Protein AF-A0A8G2M8B7-F1 (afdb_monomer_lite)

Foldseek 3Di:
DDPVVVVVVVVVVVVVVVQVVVVVVVDDDDDQLRVQLVLQCVLPVFPDDDSVVSSVPDDPCSSPQWDWDLPDPQWIWIDHPVDIDTDRDDDPDDDPPDCVPPPPVVVQVPDPHHDDDDDDDDPPVPVVVVVVVVVVVVVVVVVVVVVVVVVCVVVVVVPD

Secondary structure (DSSP, 8-state):
--HHHHHHHHHHHHHHHHHHHHHTTT--PPPHHHHHHHHHGGGTTTS---HHHHHH---HHHHT--EEETTSTTSEEEE-SS-EEEES--------S--TT--HHHHHHTSSS-------------HHHHHHHHHHHHHHHHHHHHHHHHHHHHHTTS--

pLDDT: mean 70.61, std 9.8, range [43.03, 89.44]

Structure (mmCIF, N/CA/C/O backbone):
data_AF-A0A8G2M8B7-F1
#
_entry.id   AF-A0A8G2M8B7-F1
#
loop_
_atom_site.group_PDB
_atom_site.id
_atom_site.type_symbol
_atom_site.label_atom_id
_atom_site.label_alt_id
_atom_site.label_comp_id
_atom_site.label_asym_id
_atom_site.label_entity_id
_atom_site.label_seq_id
_atom_site.pdbx_PDB_ins_code
_atom_site.Cartn_x
_atom_site.Cartn_y
_atom_site.Cartn_z
_atom_site.occupancy
_atom_site.B_iso_or_equiv
_atom_site.auth_seq_id
_atom_site.auth_comp_id
_atom_site.auth_asym_id
_atom_site.auth_atom_id
_atom_site.pdbx_PDB_model_num
ATOM 1 N N . MET A 1 1 ? 21.212 -8.549 23.960 1.00 49.91 1 MET A N 1
ATOM 2 C CA . MET A 1 1 ? 20.420 -7.525 23.246 1.00 49.91 1 MET A CA 1
ATOM 3 C C . MET A 1 1 ? 20.211 -8.024 21.838 1.00 49.91 1 MET A C 1
ATOM 5 O O . MET A 1 1 ? 21.203 -8.334 21.182 1.00 49.91 1 MET A O 1
ATOM 9 N N . ASN A 1 2 ? 18.952 -8.207 21.453 1.00 64.62 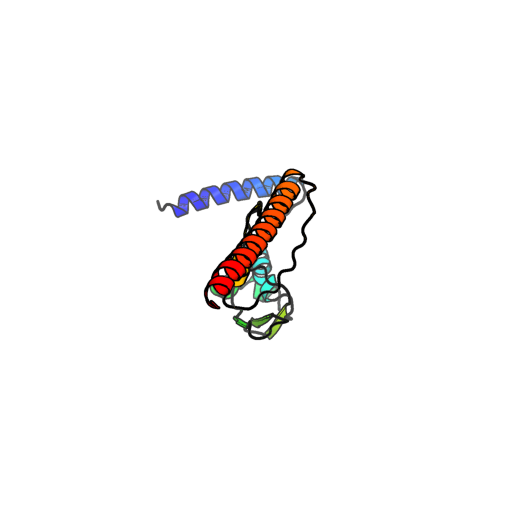2 ASN A N 1
ATOM 10 C CA . ASN A 1 2 ? 18.571 -8.812 20.185 1.00 64.62 2 ASN A CA 1
ATOM 11 C C . ASN A 1 2 ? 18.849 -7.817 19.045 1.00 64.62 2 ASN A C 1
ATOM 13 O O . ASN A 1 2 ? 18.820 -6.605 19.267 1.00 64.62 2 ASN A O 1
ATOM 17 N N . LEU A 1 3 ? 19.180 -8.302 17.847 1.00 68.88 3 LEU A N 1
ATOM 18 C CA . LEU A 1 3 ? 19.503 -7.442 16.697 1.00 68.88 3 LEU A CA 1
ATOM 19 C C . LEU A 1 3 ? 18.342 -6.483 16.362 1.00 68.88 3 LEU A C 1
ATOM 21 O O . LEU A 1 3 ? 18.585 -5.330 16.005 1.00 68.88 3 LEU A O 1
ATOM 25 N N . ASP A 1 4 ? 17.109 -6.940 16.586 1.00 74.44 4 ASP A N 1
ATOM 26 C CA . ASP A 1 4 ? 15.875 -6.182 16.372 1.00 74.44 4 ASP A CA 1
ATOM 27 C C . ASP A 1 4 ? 15.760 -4.934 17.252 1.00 74.44 4 ASP A C 1
ATOM 29 O O . ASP A 1 4 ? 15.366 -3.880 16.759 1.00 74.44 4 ASP A O 1
ATOM 33 N N . ASP A 1 5 ? 16.184 -4.990 18.518 1.00 81.12 5 ASP A N 1
ATOM 34 C CA . ASP A 1 5 ? 16.034 -3.859 19.448 1.00 81.12 5 ASP A CA 1
ATOM 35 C C . ASP A 1 5 ? 16.867 -2.649 19.000 1.00 81.12 5 ASP A C 1
ATOM 37 O O . ASP A 1 5 ? 16.429 -1.500 19.073 1.00 81.12 5 ASP A O 1
ATOM 41 N N . LYS A 1 6 ? 18.077 -2.908 18.486 1.00 80.94 6 LYS A N 1
ATOM 42 C CA . LYS A 1 6 ? 18.970 -1.862 17.963 1.00 80.94 6 LYS A CA 1
ATOM 43 C C . LYS A 1 6 ? 18.456 -1.260 16.661 1.00 80.94 6 LYS A C 1
ATOM 45 O O . LYS A 1 6 ? 18.714 -0.090 16.389 1.00 80.94 6 LYS A O 1
ATOM 50 N N . ILE A 1 7 ? 17.797 -2.064 15.833 1.00 81.75 7 ILE A N 1
ATOM 51 C CA . ILE A 1 7 ? 17.189 -1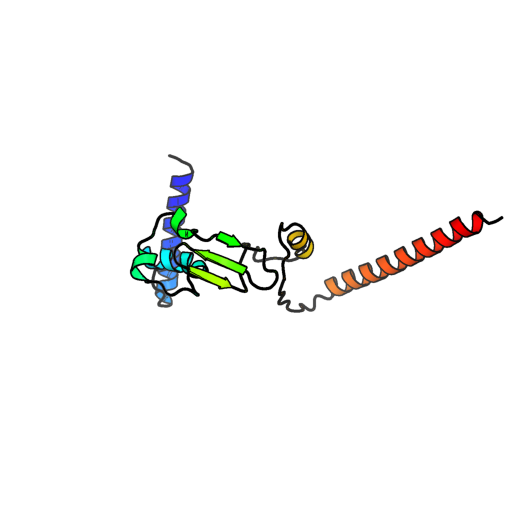.595 14.589 1.00 81.75 7 ILE A CA 1
ATOM 52 C C . ILE A 1 7 ? 15.989 -0.707 14.927 1.00 81.75 7 ILE A C 1
ATOM 54 O O . ILE A 1 7 ? 15.903 0.413 14.426 1.00 81.75 7 ILE A O 1
ATOM 58 N N . LEU A 1 8 ? 15.131 -1.154 15.847 1.00 83.94 8 LEU A N 1
ATOM 59 C CA . LEU A 1 8 ? 13.953 -0.413 16.294 1.00 83.94 8 LEU A CA 1
ATOM 60 C C . LEU A 1 8 ? 14.316 0.962 16.879 1.00 83.94 8 LEU A C 1
ATOM 62 O O . LEU A 1 8 ? 13.640 1.953 16.610 1.00 83.94 8 LEU A O 1
ATOM 66 N N . ASP A 1 9 ? 15.401 1.041 17.650 1.00 88.00 9 ASP A N 1
ATOM 67 C CA . ASP A 1 9 ? 15.861 2.295 18.255 1.00 88.00 9 ASP A CA 1
ATOM 68 C C . ASP A 1 9 ? 16.336 3.320 17.206 1.00 88.00 9 ASP A C 1
ATOM 70 O O . ASP A 1 9 ? 15.980 4.502 17.248 1.00 88.00 9 ASP A O 1
ATOM 74 N N . LYS A 1 10 ? 17.052 2.852 16.174 1.00 87.44 10 LYS A N 1
ATOM 75 C CA . LYS A 1 10 ? 17.435 3.700 15.034 1.00 87.44 10 LYS A CA 1
ATOM 76 C C . LYS A 1 10 ? 16.218 4.228 14.281 1.00 87.44 10 LYS A C 1
ATOM 78 O O . LYS A 1 10 ? 16.205 5.404 13.924 1.00 87.44 10 LYS A O 1
ATOM 83 N N . TYR A 1 11 ? 15.193 3.397 14.082 1.00 86.06 11 TYR A N 1
ATOM 84 C CA . TYR A 1 11 ? 13.946 3.831 13.448 1.00 86.06 11 TYR A CA 1
ATOM 85 C C . TYR A 1 11 ? 13.234 4.918 14.255 1.00 86.06 11 TYR A C 1
ATOM 87 O O . TYR A 1 11 ? 12.773 5.888 13.666 1.00 86.06 11 TYR A O 1
ATOM 95 N N . LYS A 1 12 ? 13.205 4.820 15.590 1.00 86.50 12 LYS A N 1
ATOM 96 C CA . LYS A 1 12 ? 12.619 5.867 16.449 1.00 86.50 12 LYS A CA 1
ATOM 97 C C . LYS A 1 12 ? 13.348 7.202 16.342 1.00 86.50 12 LYS A C 1
ATOM 99 O O . LYS A 1 12 ? 12.726 8.251 16.471 1.00 86.50 12 LYS A O 1
ATOM 104 N N . THR A 1 13 ? 14.661 7.167 16.131 1.00 88.94 13 THR A N 1
ATOM 105 C CA . THR A 1 13 ? 15.454 8.393 15.970 1.00 88.94 13 THR A CA 1
ATOM 106 C C . THR A 1 13 ? 15.156 9.034 14.614 1.00 88.94 13 THR A C 1
ATOM 108 O O . THR A 1 13 ? 14.795 10.202 14.559 1.00 88.94 13 THR A O 1
ATOM 111 N N . PHE A 1 14 ? 15.167 8.236 13.542 1.00 89.44 14 PHE A N 1
ATOM 112 C CA . PHE A 1 14 ? 14.794 8.688 12.197 1.00 89.44 14 PHE A CA 1
ATOM 113 C C . PHE A 1 14 ? 13.370 9.245 12.113 1.00 89.44 14 PHE A C 1
ATOM 115 O O . PHE A 1 14 ? 13.120 10.225 11.416 1.00 89.44 14 PHE A O 1
ATOM 122 N N . GLU A 1 15 ? 12.428 8.604 12.802 1.00 86.00 15 GLU A N 1
ATOM 123 C CA . GLU A 1 15 ? 11.030 9.020 12.828 1.00 86.00 15 GLU A CA 1
ATOM 124 C C . GLU A 1 15 ? 10.857 10.394 13.483 1.00 86.00 15 GLU A C 1
ATOM 126 O O . GLU A 1 15 ? 10.111 11.221 12.961 1.00 86.00 15 GLU A O 1
ATOM 131 N N . ARG A 1 16 ? 11.607 10.677 14.557 1.00 87.56 16 ARG A N 1
ATOM 132 C CA . ARG A 1 16 ? 11.645 12.009 15.175 1.00 87.56 16 ARG A CA 1
ATOM 133 C C . ARG A 1 16 ? 12.235 13.063 14.247 1.00 87.56 16 ARG A C 1
ATOM 135 O O . ARG A 1 16 ? 11.616 14.105 14.068 1.00 87.56 16 ARG A O 1
ATOM 142 N N . ASP A 1 17 ? 13.369 12.774 13.614 1.00 89.25 17 ASP A N 1
ATOM 143 C CA . ASP A 1 17 ? 14.029 13.723 12.707 1.00 89.25 17 ASP A CA 1
ATOM 144 C C . ASP A 1 17 ? 13.123 14.096 11.514 1.00 89.25 17 ASP A C 1
ATOM 146 O O . ASP A 1 17 ? 13.079 15.248 11.065 1.00 89.25 17 ASP A O 1
ATOM 150 N N . LEU A 1 18 ? 12.357 13.121 11.008 1.00 87.31 18 LEU A N 1
ATOM 151 C CA . LEU A 1 18 ? 11.337 13.356 9.987 1.00 87.31 18 LEU A CA 1
ATOM 152 C C . LEU A 1 18 ? 10.187 14.205 10.526 1.00 87.31 18 LEU A C 1
ATOM 154 O O . LEU A 1 18 ? 9.813 15.178 9.872 1.00 87.31 18 LEU A O 1
ATOM 158 N N . ALA A 1 19 ? 9.642 13.873 11.697 1.00 85.50 19 ALA A N 1
ATOM 159 C CA . ALA A 1 19 ? 8.561 14.643 12.306 1.00 85.50 19 ALA A CA 1
ATOM 160 C C . ALA A 1 19 ? 8.959 16.118 12.490 1.00 85.50 19 ALA A C 1
ATOM 162 O O . ALA A 1 19 ? 8.212 17.002 12.075 1.00 85.50 19 ALA A O 1
ATOM 163 N N . ASP A 1 20 ? 10.166 16.386 12.990 1.00 87.06 20 ASP A N 1
ATOM 164 C CA . ASP A 1 20 ? 10.693 17.744 13.166 1.00 87.06 20 ASP A CA 1
ATOM 165 C C . ASP A 1 20 ? 10.830 18.494 11.831 1.00 87.06 20 ASP A C 1
ATOM 167 O O . ASP A 1 20 ? 10.498 19.678 11.730 1.00 87.06 20 ASP A O 1
ATOM 171 N N . SER A 1 21 ? 11.244 17.795 10.770 1.00 87.31 21 SER A N 1
ATOM 172 C CA . SER A 1 21 ? 11.327 18.366 9.420 1.00 87.31 21 SER A CA 1
ATOM 173 C C . SER A 1 21 ? 9.946 18.721 8.850 1.00 87.31 21 SER A C 1
ATOM 175 O O . SER A 1 21 ? 9.780 19.767 8.219 1.00 87.31 21 SER A O 1
ATOM 177 N N . PHE A 1 22 ? 8.942 17.867 9.077 1.00 85.19 22 PHE A N 1
ATOM 178 C CA . PHE A 1 22 ? 7.572 18.080 8.603 1.00 85.19 22 PHE A CA 1
ATOM 179 C C . PHE A 1 22 ? 6.810 19.129 9.420 1.00 85.19 22 PHE A C 1
ATOM 181 O O . PHE A 1 22 ? 6.011 19.866 8.838 1.00 85.19 22 PHE A O 1
ATOM 188 N N . LEU A 1 23 ? 7.101 19.275 10.716 1.00 86.50 23 LEU A N 1
ATOM 189 C CA . LEU A 1 23 ? 6.537 20.335 11.561 1.00 86.50 23 LEU A CA 1
ATOM 190 C C . LEU A 1 23 ? 6.836 21.732 10.998 1.00 86.50 23 LEU A C 1
ATOM 192 O O . LEU A 1 23 ? 5.971 22.606 11.027 1.00 86.50 23 LEU A O 1
ATOM 196 N N . GLY A 1 24 ? 8.013 21.932 10.391 1.00 82.62 24 GLY A N 1
ATOM 197 C CA . GLY A 1 24 ? 8.371 23.185 9.714 1.00 82.62 24 GLY A CA 1
ATOM 198 C C . GLY A 1 24 ? 7.491 23.536 8.504 1.00 82.62 24 GLY A C 1
ATOM 199 O O . GLY A 1 24 ? 7.422 24.699 8.112 1.00 82.62 24 GLY A O 1
ATOM 200 N N . ILE A 1 25 ? 6.794 22.551 7.929 1.00 86.62 25 ILE A N 1
ATOM 201 C CA . ILE A 1 25 ? 5.868 22.697 6.792 1.00 86.62 25 ILE A CA 1
ATOM 202 C C . ILE A 1 25 ? 4.400 22.677 7.284 1.00 86.62 25 ILE A C 1
ATOM 204 O O . ILE A 1 25 ? 3.468 22.787 6.491 1.00 86.62 25 ILE A O 1
ATOM 208 N N . GLY A 1 26 ? 4.175 22.575 8.602 1.00 83.62 26 GLY A N 1
ATOM 209 C CA . GLY A 1 26 ? 2.847 22.436 9.204 1.00 83.62 26 GLY A CA 1
ATOM 210 C C . GLY A 1 26 ? 2.283 21.013 9.134 1.00 83.62 26 GLY A C 1
ATOM 211 O O . GLY A 1 26 ? 1.073 20.835 9.234 1.00 83.62 26 GLY A O 1
ATOM 212 N N . GLY A 1 27 ? 3.135 20.006 8.926 1.00 81.31 27 GLY A N 1
ATOM 213 C CA . GLY A 1 27 ? 2.745 18.601 9.003 1.00 81.31 27 GLY A CA 1
ATOM 214 C C . GLY A 1 27 ? 2.549 18.157 10.451 1.00 81.31 27 GLY A C 1
ATOM 215 O O . GLY A 1 27 ? 3.361 18.478 11.316 1.00 81.31 27 GLY A O 1
ATOM 216 N N . GLU A 1 28 ? 1.486 17.400 10.706 1.00 83.25 28 GLU A N 1
ATOM 217 C CA . GLU A 1 28 ? 1.196 16.806 12.010 1.00 83.25 28 GLU A CA 1
ATOM 218 C C . GLU A 1 28 ? 1.493 15.303 11.993 1.00 83.25 28 GLU A C 1
ATOM 220 O O . GLU A 1 28 ? 1.336 14.622 10.975 1.00 83.25 28 GLU A O 1
ATOM 225 N N . ARG A 1 29 ? 1.955 14.781 13.132 1.00 83.00 29 ARG A N 1
ATOM 226 C CA . ARG A 1 29 ? 2.218 13.355 13.303 1.00 83.00 29 ARG A CA 1
ATOM 227 C C . ARG A 1 29 ? 0.896 12.607 13.462 1.00 83.00 29 ARG A C 1
ATOM 229 O O . ARG A 1 29 ? 0.101 12.949 14.328 1.00 83.00 29 ARG A O 1
ATOM 236 N N . LEU A 1 30 ? 0.719 11.539 12.690 1.00 84.75 30 LEU A N 1
ATOM 237 C CA . LEU A 1 30 ? -0.433 10.652 12.831 1.00 84.75 30 LEU A CA 1
ATOM 238 C C . LEU A 1 30 ? -0.413 9.942 14.187 1.00 84.75 30 LEU A C 1
ATOM 240 O O . LEU A 1 30 ? 0.616 9.410 14.618 1.00 84.75 30 LEU A O 1
ATOM 244 N N . THR A 1 31 ? -1.570 9.888 14.836 1.00 87.00 31 THR A N 1
ATOM 245 C CA . THR A 1 31 ? -1.787 9.029 15.999 1.00 87.00 31 THR A CA 1
ATOM 246 C C . THR A 1 31 ? -1.800 7.555 15.584 1.00 87.00 31 THR A C 1
ATOM 248 O O . THR A 1 31 ? -2.064 7.214 14.429 1.00 87.00 31 THR A O 1
ATOM 251 N N . GLU A 1 32 ? -1.549 6.640 16.526 1.00 82.00 32 GLU A N 1
ATOM 252 C CA . GLU A 1 32 ? -1.572 5.195 16.236 1.00 82.00 32 GLU A CA 1
ATOM 253 C C . GLU A 1 32 ? -2.930 4.723 15.688 1.00 82.00 32 GLU A C 1
ATOM 255 O O . GLU A 1 32 ? -2.981 3.837 14.838 1.00 82.00 32 GLU A O 1
ATOM 260 N N . ASN A 1 33 ? -4.024 5.351 16.131 1.00 82.75 33 ASN A N 1
ATOM 261 C CA . ASN A 1 33 ? -5.380 5.063 15.661 1.00 82.75 33 ASN A CA 1
ATOM 262 C C . ASN A 1 33 ? -5.586 5.496 14.206 1.00 82.75 33 ASN A C 1
ATOM 264 O O . ASN A 1 33 ? -6.154 4.755 13.406 1.00 82.75 33 ASN A O 1
ATOM 268 N N . GLU A 1 34 ? -5.107 6.688 13.852 1.00 82.19 34 GLU A N 1
ATOM 269 C CA . GLU A 1 34 ? -5.182 7.188 12.478 1.00 82.19 34 GLU A CA 1
ATOM 270 C C . GLU A 1 34 ? -4.298 6.367 11.545 1.00 82.19 34 GLU A C 1
ATOM 272 O O . GLU A 1 34 ? -4.708 6.057 10.428 1.00 82.19 34 GLU A O 1
ATOM 277 N N . LEU A 1 35 ? -3.115 5.957 12.010 1.00 83.62 35 LEU A N 1
ATOM 278 C CA . LEU A 1 35 ? -2.231 5.077 11.255 1.00 83.62 35 LEU A CA 1
ATOM 279 C C . LEU A 1 35 ? -2.898 3.724 10.975 1.00 83.62 35 LEU A C 1
ATOM 281 O O . LEU A 1 35 ? -2.916 3.287 9.825 1.00 83.62 35 LEU A O 1
ATOM 285 N N . ALA A 1 36 ? -3.480 3.085 11.996 1.00 80.94 36 ALA A N 1
ATOM 286 C CA . ALA A 1 36 ? -4.198 1.820 11.837 1.00 80.94 36 ALA A CA 1
ATOM 287 C C . ALA A 1 36 ? -5.350 1.954 10.828 1.00 80.94 36 ALA A C 1
ATOM 289 O O . ALA A 1 36 ? -5.474 1.147 9.904 1.00 80.94 36 ALA A O 1
ATOM 290 N N . TYR A 1 37 ? -6.128 3.033 10.941 1.00 81.69 37 TYR A N 1
ATOM 291 C CA . TYR A 1 37 ? -7.214 3.327 10.015 1.00 81.69 37 TYR A CA 1
ATOM 292 C C . TYR A 1 37 ? -6.721 3.542 8.575 1.00 81.69 37 TYR A C 1
ATOM 294 O O . TYR A 1 37 ? -7.296 2.987 7.642 1.00 81.69 37 TYR A O 1
ATOM 302 N N . ILE A 1 38 ? -5.633 4.294 8.368 1.00 82.50 38 ILE A N 1
ATOM 303 C CA . ILE A 1 38 ? -5.060 4.547 7.035 1.00 82.50 38 ILE A CA 1
ATOM 304 C C . ILE A 1 38 ? -4.567 3.254 6.382 1.00 82.50 38 ILE A C 1
ATOM 306 O O . ILE A 1 38 ? -4.813 3.054 5.193 1.00 82.50 38 ILE A O 1
ATOM 310 N N . ILE A 1 39 ? -3.904 2.376 7.140 1.00 78.50 39 ILE A N 1
ATOM 311 C CA . ILE A 1 39 ? -3.419 1.088 6.624 1.00 78.50 39 ILE A CA 1
ATOM 312 C C . ILE A 1 39 ? -4.598 0.191 6.230 1.00 78.50 39 ILE A C 1
ATOM 314 O O . ILE A 1 39 ? -4.543 -0.473 5.197 1.00 78.50 39 ILE A O 1
ATOM 318 N N . ARG A 1 40 ? -5.685 0.205 7.010 1.00 76.12 40 ARG A N 1
ATOM 319 C CA . ARG A 1 40 ? -6.886 -0.592 6.735 1.00 76.12 40 ARG A CA 1
ATOM 320 C C . ARG A 1 40 ? -7.773 0.009 5.640 1.00 76.12 40 ARG A C 1
ATOM 322 O O . ARG A 1 40 ? -8.498 -0.722 4.970 1.00 76.12 40 ARG A O 1
ATOM 329 N N . LYS A 1 41 ? -7.685 1.323 5.400 1.00 78.62 41 LYS A N 1
ATOM 330 C CA . LYS A 1 41 ? -8.512 2.086 4.448 1.00 78.62 41 LYS A CA 1
ATOM 331 C C . LYS A 1 41 ? -8.675 1.430 3.067 1.00 78.62 41 LYS A C 1
ATOM 333 O O . LYS A 1 41 ? -9.809 1.399 2.589 1.00 78.62 41 LYS A O 1
ATOM 338 N N . PRO A 1 42 ? -7.634 0.878 2.411 1.00 73.88 42 PRO A N 1
ATOM 339 C CA . PRO A 1 42 ? -7.784 0.202 1.120 1.00 73.88 42 PRO A CA 1
ATOM 340 C C . PRO A 1 42 ? -8.757 -0.987 1.149 1.00 73.88 42 PRO A C 1
ATOM 342 O O . PRO A 1 42 ? -9.385 -1.278 0.135 1.00 73.88 42 PRO A O 1
ATOM 345 N N . PHE A 1 43 ? -8.922 -1.629 2.309 1.00 72.38 43 PHE A N 1
ATOM 346 C CA . PHE A 1 43 ? -9.768 -2.806 2.523 1.00 72.38 43 PHE A CA 1
ATOM 347 C C . PHE A 1 43 ? -11.168 -2.482 3.074 1.00 72.38 43 PHE A C 1
ATOM 349 O O . PHE A 1 43 ? -11.948 -3.392 3.345 1.00 72.38 43 PHE A O 1
ATOM 356 N N . ILE A 1 44 ? -11.489 -1.199 3.272 1.00 73.75 44 ILE A N 1
ATOM 357 C CA . ILE A 1 44 ? -12.788 -0.738 3.804 1.00 73.75 44 ILE A CA 1
ATOM 358 C C . ILE A 1 44 ? -13.382 0.436 3.009 1.00 73.75 44 ILE A C 1
ATOM 360 O O . ILE A 1 44 ? -14.523 0.819 3.242 1.00 73.75 44 ILE A O 1
ATOM 364 N N . SER A 1 45 ? -12.640 1.017 2.053 1.00 65.62 45 SER A N 1
ATOM 365 C CA . SER A 1 45 ? -12.975 2.300 1.403 1.00 65.62 45 SER A CA 1
ATOM 366 C C . SER A 1 45 ? -14.315 2.335 0.657 1.00 65.62 45 SER A C 1
ATOM 368 O O . SER A 1 45 ? -14.785 3.431 0.360 1.00 65.62 45 SER A O 1
ATOM 370 N N . ASN A 1 46 ? -14.901 1.182 0.332 1.00 65.56 46 ASN A N 1
ATOM 371 C CA . ASN A 1 46 ? -16.176 1.085 -0.384 1.00 65.56 46 ASN A CA 1
ATOM 372 C C . ASN A 1 46 ? -17.331 0.565 0.493 1.00 65.56 46 ASN A C 1
ATOM 374 O O . ASN A 1 46 ? -18.450 0.477 -0.004 1.00 65.56 46 ASN A O 1
ATOM 378 N N . ALA A 1 47 ? -17.071 0.241 1.763 1.00 69.69 47 ALA A N 1
ATOM 379 C CA . ALA A 1 47 ? -18.065 -0.244 2.719 1.00 69.69 47 ALA A CA 1
ATOM 380 C C . ALA A 1 47 ? -18.452 0.864 3.709 1.00 69.69 47 ALA A C 1
ATOM 382 O O . ALA A 1 47 ? -17.611 1.687 4.092 1.00 69.69 47 ALA A O 1
ATOM 383 N N . THR A 1 48 ? -19.706 0.886 4.163 1.00 73.19 48 THR A N 1
ATOM 384 C CA . THR A 1 48 ? -20.105 1.756 5.281 1.00 73.19 48 THR A CA 1
ATOM 385 C C . THR A 1 48 ? -19.542 1.189 6.580 1.00 73.19 48 THR A C 1
ATOM 387 O O . THR A 1 48 ? -19.929 0.099 6.989 1.00 73.19 48 THR A O 1
ATOM 390 N N . HIS A 1 49 ? -18.624 1.909 7.225 1.00 75.50 49 HIS A N 1
ATOM 391 C CA . HIS A 1 49 ? -17.960 1.465 8.452 1.00 75.50 49 HIS A CA 1
ATOM 392 C C . HIS A 1 49 ? -17.836 2.606 9.464 1.00 75.50 49 HIS A C 1
ATOM 394 O O . HIS A 1 49 ? -17.784 3.782 9.092 1.00 75.50 49 HIS A O 1
ATOM 400 N N . ASP A 1 50 ? -17.779 2.253 10.748 1.00 80.31 50 ASP A N 1
ATOM 401 C CA . ASP A 1 50 ? -17.494 3.205 11.818 1.00 80.31 50 ASP A CA 1
ATOM 402 C C . ASP A 1 50 ? -15.979 3.413 11.939 1.00 80.31 50 ASP A C 1
ATOM 404 O O . ASP A 1 50 ? -15.211 2.484 12.195 1.00 80.31 50 ASP A O 1
ATOM 408 N N . VAL A 1 51 ? -15.544 4.661 11.771 1.00 78.12 51 VAL A N 1
ATOM 409 C CA . VAL A 1 51 ? -14.137 5.063 11.881 1.00 78.12 51 VAL A CA 1
ATOM 410 C C . VAL A 1 51 ? -13.584 4.768 13.278 1.00 78.12 51 VAL A C 1
ATOM 412 O O . VAL A 1 51 ? -12.421 4.388 13.401 1.00 78.12 51 VAL A O 1
ATOM 415 N N . GLN A 1 52 ? -14.393 4.908 14.333 1.00 79.44 52 GLN A N 1
ATOM 416 C CA . GLN A 1 52 ? -13.939 4.668 15.705 1.00 79.44 52 GLN A CA 1
ATOM 417 C C . GLN A 1 52 ? -13.671 3.185 15.952 1.00 79.44 52 GLN A C 1
ATOM 419 O O . GLN A 1 52 ? -12.613 2.834 16.477 1.00 79.44 52 GLN A O 1
ATOM 424 N N . GLU A 1 53 ? -14.579 2.317 15.508 1.00 78.69 53 GLU A N 1
ATOM 425 C CA . GLU A 1 53 ? -14.415 0.872 15.643 1.00 78.69 53 GLU A CA 1
ATOM 426 C C . GLU A 1 53 ? -13.190 0.383 14.863 1.00 78.69 53 GLU A C 1
ATOM 428 O O . GLU A 1 53 ? -12.328 -0.294 15.427 1.00 78.69 53 GLU A O 1
ATOM 433 N N . GLU A 1 54 ? -13.044 0.805 13.606 1.00 74.62 54 GLU A N 1
ATOM 434 C CA . GLU A 1 54 ? -11.932 0.372 12.758 1.00 74.62 54 GLU A CA 1
ATOM 435 C C . GLU A 1 54 ? -10.579 0.928 13.218 1.00 74.62 54 GLU A C 1
ATOM 437 O O . GLU A 1 54 ? -9.563 0.242 13.128 1.00 74.62 54 GLU A O 1
ATOM 442 N N . SER A 1 55 ? -10.552 2.133 13.797 1.00 75.94 55 SER A N 1
ATOM 443 C CA . SER A 1 55 ? -9.331 2.705 14.382 1.00 75.94 55 SER A CA 1
ATOM 444 C C . SER A 1 55 ? -8.890 2.017 15.684 1.00 75.94 55 SER A C 1
ATOM 446 O O . SER A 1 55 ? -7.718 2.082 16.061 1.00 75.94 55 SER A O 1
ATOM 448 N N . SER A 1 56 ? -9.816 1.343 16.377 1.00 78.56 56 SER A N 1
ATOM 449 C CA . SER A 1 56 ? -9.542 0.621 17.626 1.00 78.56 56 SER A CA 1
ATOM 450 C C . SER A 1 56 ? -8.981 -0.790 17.401 1.00 78.56 56 SER A C 1
ATOM 452 O O . SER A 1 56 ? -8.340 -1.356 18.292 1.00 78.56 56 SER A O 1
ATOM 454 N N . ARG A 1 57 ? -9.171 -1.347 16.198 1.00 73.38 57 ARG A N 1
ATOM 455 C CA . ARG A 1 57 ? -8.693 -2.674 15.794 1.00 73.38 57 ARG A CA 1
ATOM 456 C C . ARG A 1 57 ? -7.213 -2.611 15.410 1.00 73.38 57 ARG A C 1
ATOM 458 O O . ARG A 1 57 ? -6.847 -2.218 14.307 1.00 73.38 57 ARG A O 1
ATOM 465 N N . ARG A 1 58 ? -6.346 -2.984 16.357 1.00 70.19 58 ARG A N 1
ATOM 466 C CA . ARG A 1 58 ? -4.876 -2.890 16.232 1.00 70.19 58 ARG A CA 1
ATOM 467 C C . ARG A 1 58 ? -4.167 -4.233 16.052 1.00 70.19 58 ARG A C 1
ATOM 469 O O . ARG A 1 58 ? -2.939 -4.257 15.968 1.00 70.19 58 ARG A O 1
ATOM 476 N N . ALA A 1 59 ? -4.888 -5.355 16.056 1.00 72.25 59 ALA A N 1
ATOM 477 C CA . ALA A 1 59 ? -4.245 -6.651 15.881 1.00 72.25 59 ALA A CA 1
ATOM 478 C C . ALA A 1 59 ? -3.756 -6.807 14.436 1.00 72.25 59 ALA A C 1
ATOM 480 O O . ALA A 1 59 ? -4.425 -6.390 13.497 1.00 72.25 59 ALA A O 1
ATOM 481 N N . ILE A 1 60 ? -2.595 -7.441 14.251 1.00 65.62 60 ILE A N 1
ATOM 482 C CA . ILE A 1 60 ? -1.991 -7.654 12.922 1.00 65.62 60 ILE A CA 1
ATOM 483 C C . ILE A 1 60 ? -2.932 -8.441 12.000 1.00 65.62 60 ILE A C 1
ATOM 485 O O . ILE A 1 60 ? -2.964 -8.191 10.799 1.00 65.62 60 ILE A O 1
ATOM 489 N N . THR A 1 61 ? -3.710 -9.365 12.567 1.00 66.56 61 THR A N 1
ATOM 490 C CA . THR A 1 61 ? -4.763 -10.099 11.857 1.00 66.56 61 THR A CA 1
ATOM 491 C C . THR A 1 61 ? -5.809 -9.138 11.312 1.00 66.56 61 THR A C 1
ATOM 493 O O . THR A 1 61 ? -6.082 -9.137 10.120 1.00 66.56 61 THR A O 1
ATOM 496 N N . ASP A 1 62 ? -6.276 -8.221 12.155 1.00 64.69 62 ASP A N 1
ATOM 497 C CA . ASP A 1 62 ? -7.351 -7.293 11.822 1.00 64.69 62 ASP A CA 1
ATOM 498 C C . ASP A 1 62 ? -6.931 -6.279 10.753 1.00 64.69 62 ASP A C 1
ATOM 500 O O . ASP A 1 62 ? -7.775 -5.759 10.030 1.00 64.69 62 ASP A O 1
ATOM 504 N N . ILE A 1 63 ? -5.635 -6.006 10.592 1.00 64.94 63 ILE A N 1
ATOM 505 C CA . ILE A 1 63 ? -5.144 -5.109 9.537 1.00 64.94 63 ILE A CA 1
ATOM 506 C C . ILE A 1 63 ? -5.438 -5.680 8.134 1.00 64.94 63 ILE A C 1
ATOM 508 O O . ILE A 1 63 ? -5.666 -4.907 7.203 1.00 64.94 63 ILE A O 1
ATOM 512 N N . TYR A 1 64 ? -5.491 -7.011 7.988 1.00 61.56 64 TYR A N 1
ATOM 513 C CA . TYR A 1 64 ? -5.600 -7.709 6.700 1.00 61.56 64 TYR A CA 1
ATOM 514 C C . TYR A 1 64 ? -6.743 -8.741 6.648 1.00 61.56 64 TYR A C 1
ATOM 516 O O . TYR A 1 64 ? -6.634 -9.743 5.940 1.00 61.56 64 TYR A O 1
ATOM 524 N N . ASN A 1 65 ? -7.853 -8.510 7.358 1.00 65.00 65 ASN A N 1
ATOM 525 C CA . ASN A 1 65 ? -9.050 -9.366 7.298 1.00 65.00 65 ASN A CA 1
ATOM 526 C C . ASN A 1 65 ? -9.844 -9.140 5.997 1.00 65.00 65 ASN A C 1
ATOM 528 O O . ASN A 1 65 ? -10.970 -8.651 6.008 1.00 65.00 65 ASN A O 1
ATOM 532 N N . ALA A 1 66 ? -9.239 -9.446 4.853 1.00 64.38 66 ALA A N 1
ATOM 533 C CA . ALA A 1 66 ? -9.892 -9.339 3.560 1.00 64.38 66 ALA A CA 1
ATOM 534 C C . ALA A 1 66 ? -9.512 -10.525 2.672 1.00 64.38 66 ALA A C 1
ATOM 536 O O . ALA A 1 66 ? -8.338 -10.744 2.369 1.00 64.38 66 ALA A O 1
ATOM 537 N N . VAL A 1 67 ? -10.515 -11.284 2.234 1.00 68.44 67 VAL A N 1
ATOM 538 C CA . VAL A 1 67 ? -10.341 -12.344 1.239 1.00 68.44 67 VAL A CA 1
ATOM 539 C C . VAL A 1 67 ? -10.541 -11.727 -0.137 1.00 68.44 67 VAL A C 1
ATOM 541 O O . VAL A 1 67 ? -11.598 -11.179 -0.436 1.00 68.44 67 VAL A O 1
ATOM 544 N N . ILE A 1 68 ? -9.511 -11.794 -0.975 1.00 68.06 68 ILE A N 1
ATOM 545 C CA . ILE A 1 68 ? -9.580 -11.327 -2.360 1.00 68.06 68 ILE A CA 1
ATOM 546 C C . ILE A 1 68 ? -9.956 -12.524 -3.230 1.00 68.06 68 ILE A C 1
ATOM 548 O O . ILE A 1 68 ? -9.193 -13.488 -3.297 1.00 68.06 68 ILE A O 1
ATOM 552 N N . ASP A 1 69 ? -11.104 -12.456 -3.904 1.00 66.44 69 ASP A N 1
ATOM 553 C CA . ASP A 1 69 ? -11.518 -13.444 -4.900 1.00 66.44 69 ASP A CA 1
ATOM 554 C C . ASP A 1 69 ? -11.170 -12.946 -6.322 1.00 66.44 69 ASP A C 1
ATOM 556 O O . ASP A 1 69 ? -11.808 -12.021 -6.841 1.00 66.44 69 ASP A O 1
ATOM 560 N N . PRO A 1 70 ? -10.154 -13.538 -6.985 1.00 62.50 70 PRO A N 1
ATOM 561 C CA . PRO A 1 70 ? -9.726 -13.151 -8.327 1.00 62.50 70 PRO A CA 1
ATOM 562 C C . PRO A 1 70 ? -10.531 -13.835 -9.446 1.00 62.50 70 PRO A C 1
ATOM 564 O O . PRO A 1 70 ? -10.173 -13.718 -10.618 1.00 62.50 70 PRO A O 1
ATOM 567 N N . THR A 1 71 ? -11.604 -14.570 -9.131 1.00 65.38 71 THR A N 1
ATOM 568 C CA . THR A 1 71 ? -12.378 -15.338 -10.126 1.00 65.38 71 THR A CA 1
ATOM 569 C C . THR A 1 71 ? -13.055 -14.438 -11.174 1.00 65.38 71 THR A C 1
ATOM 571 O O . THR A 1 71 ? -13.367 -14.877 -12.285 1.00 65.38 71 THR A O 1
ATOM 574 N N . ARG A 1 72 ? -13.251 -13.149 -10.864 1.00 60.06 72 ARG A N 1
ATOM 575 C CA . ARG A 1 72 ? -13.840 -12.151 -11.765 1.00 60.06 72 ARG A CA 1
ATOM 576 C C . ARG A 1 72 ? -12.758 -11.299 -12.438 1.00 60.06 72 ARG A C 1
ATOM 578 O O . ARG A 1 72 ? -12.137 -10.440 -11.831 1.00 60.06 72 ARG A O 1
ATOM 585 N N . LEU A 1 73 ? -12.592 -11.507 -13.746 1.00 57.19 73 LEU A N 1
ATOM 586 C CA . LEU A 1 73 ? -11.530 -10.916 -14.578 1.00 57.19 73 LEU A CA 1
ATOM 587 C C . LEU A 1 73 ? -11.514 -9.379 -14.657 1.00 57.19 73 LEU A C 1
ATOM 589 O O . LEU A 1 73 ? -10.481 -8.807 -14.981 1.00 57.19 73 LEU A O 1
ATOM 593 N N . SER A 1 74 ? -12.647 -8.715 -14.430 1.00 57.84 74 SER A N 1
ATOM 594 C CA . SER A 1 74 ? -12.792 -7.263 -14.621 1.00 57.84 74 SER A CA 1
ATOM 595 C C . SER A 1 74 ? -12.806 -6.461 -13.321 1.00 57.84 74 SER A C 1
ATOM 597 O O . SER A 1 74 ? -12.681 -5.240 -13.354 1.00 57.84 74 SER A O 1
ATOM 599 N N . VAL A 1 75 ? -13.051 -7.119 -12.188 1.00 62.19 75 VAL A N 1
ATOM 600 C CA . VAL A 1 75 ? -13.283 -6.472 -10.896 1.00 62.19 75 VAL A CA 1
ATOM 601 C C . VAL A 1 75 ? -12.843 -7.435 -9.802 1.00 62.19 75 VAL A C 1
ATOM 603 O O . VAL A 1 75 ? -13.309 -8.571 -9.775 1.00 62.19 75 VAL A O 1
ATOM 606 N N . LEU A 1 76 ? -11.986 -6.973 -8.893 1.00 65.50 76 LEU A N 1
ATOM 607 C CA . LEU A 1 76 ? -11.599 -7.738 -7.714 1.00 65.50 76 LEU A CA 1
ATOM 608 C C . LEU A 1 76 ? -12.730 -7.655 -6.691 1.00 65.50 76 LEU A C 1
ATOM 610 O O . LEU A 1 76 ? -13.111 -6.560 -6.267 1.00 65.50 76 LEU A O 1
ATOM 614 N N . GLU A 1 77 ? -13.277 -8.810 -6.326 1.00 68.50 77 GLU A N 1
ATOM 615 C CA . GLU A 1 77 ? -14.202 -8.927 -5.206 1.00 68.50 77 GLU A CA 1
ATOM 616 C C . GLU A 1 77 ? -13.370 -9.088 -3.936 1.00 68.50 77 GLU A C 1
ATOM 618 O O . GLU A 1 77 ? -12.530 -9.981 -3.833 1.00 68.50 77 GLU A O 1
ATOM 623 N N . VAL A 1 78 ? -13.559 -8.172 -2.997 1.00 69.56 78 VAL A N 1
ATOM 624 C CA . VAL A 1 78 ? -12.921 -8.205 -1.690 1.00 69.56 78 VAL A CA 1
ATOM 625 C C . VAL A 1 78 ? -14.011 -8.458 -0.663 1.00 69.56 78 VAL A C 1
ATOM 627 O O . VAL A 1 78 ? -14.973 -7.696 -0.556 1.00 69.56 78 VAL A O 1
ATOM 630 N N . GLU A 1 79 ? -13.873 -9.555 0.064 1.00 69.25 79 GLU A N 1
ATOM 631 C CA . GLU A 1 79 ? -14.792 -9.974 1.111 1.00 69.25 79 GLU A CA 1
ATOM 632 C C . GLU A 1 79 ? -14.167 -9.672 2.471 1.00 69.25 79 GLU A C 1
ATOM 634 O O . GLU A 1 79 ? -13.095 -10.179 2.803 1.00 69.25 79 GLU A O 1
ATOM 639 N N . ASN A 1 80 ? -14.829 -8.802 3.227 1.00 70.75 80 ASN A N 1
ATOM 640 C CA . ASN A 1 80 ? -14.496 -8.471 4.608 1.00 70.75 80 ASN A CA 1
ATOM 641 C C . ASN A 1 80 ? -15.631 -8.985 5.512 1.00 70.75 80 ASN A C 1
ATOM 643 O O . ASN A 1 80 ? -16.730 -9.251 5.026 1.00 70.75 80 ASN A O 1
ATOM 647 N N . ASP A 1 81 ? -15.390 -9.089 6.818 1.00 68.94 81 ASP A N 1
ATOM 648 C CA . ASP A 1 81 ? -16.326 -9.667 7.798 1.00 68.94 81 ASP A CA 1
ATOM 649 C C . ASP A 1 81 ? -17.716 -9.002 7.772 1.00 68.94 81 ASP A C 1
ATOM 651 O O . ASP A 1 81 ? -18.725 -9.629 8.095 1.00 68.94 81 ASP A O 1
ATOM 655 N N . ASN A 1 82 ? -17.764 -7.731 7.365 1.00 65.19 82 ASN A N 1
ATOM 656 C CA . ASN A 1 82 ? -18.977 -6.924 7.359 1.00 65.19 82 ASN A CA 1
ATOM 657 C C . ASN A 1 82 ? -19.676 -6.899 5.987 1.00 65.19 82 ASN A C 1
ATOM 659 O O . ASN A 1 82 ? -20.902 -6.965 5.947 1.00 65.19 82 ASN A O 1
ATOM 663 N N . GLU A 1 83 ? -18.934 -6.806 4.871 1.00 66.69 83 GLU A N 1
ATOM 664 C CA . GLU A 1 83 ? -19.497 -6.638 3.519 1.00 66.69 83 GLU A CA 1
ATOM 665 C C . GLU A 1 83 ? -18.539 -7.101 2.402 1.00 66.69 83 GLU A C 1
ATOM 667 O O . GLU A 1 83 ? -17.313 -7.113 2.550 1.00 66.69 83 GLU A O 1
ATOM 672 N N . LYS A 1 84 ? -19.119 -7.417 1.236 1.00 69.69 84 LYS A N 1
ATOM 673 C CA . LYS A 1 84 ? -18.401 -7.656 -0.025 1.00 69.69 84 LYS A CA 1
ATOM 674 C C . LYS A 1 84 ? -18.345 -6.368 -0.836 1.00 69.69 84 LYS A C 1
ATOM 676 O O . LYS A 1 84 ? -19.387 -5.778 -1.127 1.00 69.69 84 LYS A O 1
ATOM 681 N N . PHE A 1 85 ? -17.157 -5.967 -1.269 1.00 71.62 85 PHE A N 1
ATOM 682 C CA . PHE A 1 85 ? -16.985 -4.796 -2.121 1.00 71.62 85 PHE A CA 1
ATOM 683 C C . PHE A 1 85 ? -16.122 -5.086 -3.341 1.00 71.62 85 PHE A C 1
ATOM 685 O O . PHE A 1 85 ? -15.326 -6.017 -3.397 1.00 71.62 85 PHE A O 1
ATOM 692 N N . TYR A 1 86 ? -16.313 -4.250 -4.351 1.00 68.62 86 TYR A N 1
ATOM 693 C CA . TYR A 1 86 ? -15.709 -4.389 -5.661 1.00 68.62 86 TYR A CA 1
ATOM 694 C C . TYR A 1 86 ? -14.676 -3.285 -5.855 1.00 68.62 86 TYR A C 1
ATOM 696 O O . TYR A 1 86 ? -15.000 -2.103 -5.714 1.00 68.62 86 TYR A O 1
ATOM 704 N N . THR A 1 87 ? -13.438 -3.653 -6.174 1.00 65.56 87 THR A N 1
ATOM 705 C CA . THR A 1 87 ? -12.380 -2.695 -6.512 1.00 65.56 87 THR A CA 1
ATOM 706 C C . THR A 1 87 ? -11.740 -3.044 -7.848 1.00 65.56 87 THR A C 1
ATOM 708 O O . THR A 1 87 ? -11.599 -4.206 -8.219 1.00 65.56 87 THR A O 1
ATOM 711 N N . THR A 1 88 ? -11.360 -2.019 -8.603 1.00 56.78 88 THR A N 1
ATOM 712 C CA . THR A 1 88 ? -10.675 -2.172 -9.894 1.00 56.78 88 THR A CA 1
ATOM 713 C C . THR A 1 88 ? -9.157 -2.124 -9.755 1.00 56.78 88 THR A C 1
ATOM 715 O O . THR A 1 88 ? -8.452 -2.467 -10.697 1.00 56.78 88 THR A O 1
ATOM 718 N N . THR A 1 89 ? -8.639 -1.679 -8.605 1.00 57.84 89 THR A N 1
ATOM 719 C CA . THR A 1 89 ? -7.210 -1.404 -8.440 1.00 57.84 89 THR A CA 1
ATOM 720 C C . THR A 1 89 ? -6.748 -1.817 -7.048 1.00 57.84 89 THR A C 1
ATOM 722 O O . THR A 1 89 ? -7.209 -1.267 -6.051 1.00 57.84 89 THR A O 1
ATOM 725 N N . VAL A 1 90 ? -5.805 -2.757 -6.983 1.00 58.72 90 VAL A N 1
ATOM 726 C CA . VAL A 1 90 ? -5.066 -3.117 -5.765 1.00 58.72 90 VAL A CA 1
ATOM 727 C C . VAL A 1 90 ? -3.582 -2.979 -6.080 1.00 58.72 90 VAL A C 1
ATOM 729 O O . VAL A 1 90 ? -3.113 -3.459 -7.112 1.00 58.72 90 VAL A O 1
ATOM 732 N N . VAL A 1 91 ? -2.843 -2.273 -5.224 1.00 57.16 91 VAL A N 1
ATOM 733 C CA . VAL A 1 91 ? -1.385 -2.165 -5.347 1.00 57.16 91 VAL A CA 1
ATOM 734 C C . VAL A 1 91 ? -0.792 -3.424 -4.726 1.00 57.16 91 VAL A C 1
ATOM 736 O O . VAL A 1 91 ? -0.866 -3.605 -3.517 1.00 57.16 91 VAL A O 1
ATOM 739 N N . VAL A 1 92 ? -0.283 -4.323 -5.568 1.00 55.97 92 VAL A N 1
ATOM 740 C CA . VAL A 1 92 ? 0.183 -5.658 -5.147 1.00 55.97 92 VAL A CA 1
ATOM 741 C C . VAL A 1 92 ? 1.680 -5.681 -4.818 1.00 55.97 92 VAL A C 1
ATOM 743 O O . VAL A 1 92 ? 2.127 -6.608 -4.154 1.00 55.97 92 VAL A O 1
ATOM 746 N N . ASP A 1 93 ? 2.466 -4.692 -5.256 1.00 54.00 93 ASP A N 1
ATOM 747 C CA . ASP A 1 93 ? 3.927 -4.770 -5.141 1.00 54.00 93 ASP A CA 1
ATOM 748 C C . ASP A 1 93 ? 4.584 -3.415 -4.855 1.00 54.00 93 ASP A C 1
ATOM 750 O O . ASP A 1 93 ? 4.148 -2.367 -5.348 1.00 54.00 93 ASP A O 1
ATOM 754 N N . ASP A 1 94 ? 5.665 -3.476 -4.080 1.00 53.44 94 ASP A N 1
ATOM 755 C CA . ASP A 1 94 ? 6.531 -2.354 -3.737 1.00 53.44 94 ASP A CA 1
ATOM 756 C C . ASP A 1 94 ? 7.607 -2.263 -4.829 1.00 53.44 94 ASP A C 1
ATOM 758 O O . ASP A 1 94 ? 8.696 -2.841 -4.753 1.00 53.44 94 ASP A O 1
ATOM 762 N N . PHE A 1 95 ? 7.251 -1.635 -5.9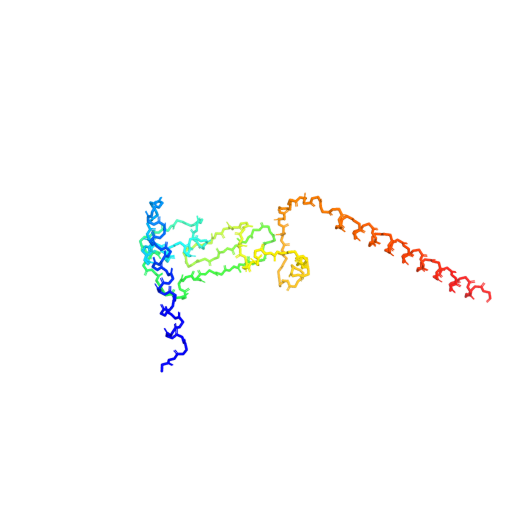53 1.00 59.25 95 PHE A N 1
ATOM 763 C CA . PHE A 1 95 ? 8.181 -1.507 -7.070 1.00 59.25 95 PHE A CA 1
ATOM 764 C C . PHE A 1 95 ? 9.331 -0.554 -6.701 1.00 59.25 95 PHE A C 1
ATOM 766 O O . PHE A 1 95 ? 9.085 0.528 -6.165 1.00 59.25 95 PHE A O 1
ATOM 773 N N . PRO A 1 96 ? 10.591 -0.897 -7.030 1.00 61.09 96 PRO A N 1
ATOM 774 C CA . PRO A 1 96 ? 11.712 0.008 -6.817 1.00 61.09 96 PRO A CA 1
ATOM 775 C C . PRO A 1 96 ? 11.521 1.309 -7.611 1.00 61.09 96 PRO A C 1
ATOM 777 O O . PRO A 1 96 ? 10.976 1.300 -8.715 1.00 61.09 96 PRO A O 1
ATOM 780 N N . LEU A 1 97 ? 12.026 2.423 -7.061 1.00 58.97 97 LEU A N 1
ATOM 781 C CA . LEU A 1 97 ? 11.946 3.760 -7.672 1.00 58.97 97 LEU A CA 1
ATOM 782 C C . LEU A 1 97 ? 12.520 3.789 -9.104 1.00 58.97 97 LEU A C 1
ATOM 784 O O . LEU A 1 97 ? 12.062 4.562 -9.944 1.00 58.97 97 LEU A O 1
ATOM 788 N N . ASP A 1 98 ? 13.510 2.931 -9.372 1.00 65.12 98 ASP A N 1
ATOM 789 C CA . ASP A 1 98 ? 14.070 2.695 -10.698 1.00 65.12 98 ASP A CA 1
ATOM 790 C C . ASP A 1 98 ? 13.616 1.332 -11.242 1.00 65.12 98 ASP A C 1
ATOM 792 O O . ASP A 1 98 ? 14.027 0.272 -10.767 1.00 65.12 98 ASP A O 1
ATOM 796 N N . MET A 1 99 ? 12.747 1.378 -12.252 1.00 64.00 99 MET A N 1
ATOM 797 C CA . MET A 1 99 ? 12.258 0.207 -12.979 1.00 64.00 99 MET A CA 1
ATOM 798 C C . MET A 1 99 ? 12.948 0.033 -14.340 1.00 64.00 99 MET A C 1
ATOM 800 O O . MET A 1 99 ? 12.479 -0.770 -15.159 1.00 64.00 99 MET A O 1
ATOM 804 N N . GLU A 1 100 ? 14.032 0.770 -14.627 1.00 64.75 100 GLU A N 1
ATOM 805 C CA . GLU A 1 100 ? 14.776 0.587 -15.871 1.00 64.75 100 GLU A CA 1
ATOM 806 C C . GLU A 1 100 ? 15.190 -0.887 -16.022 1.00 64.75 100 GLU A C 1
ATOM 808 O O . GLU A 1 100 ? 15.757 -1.509 -15.129 1.00 64.75 100 GLU A O 1
ATOM 813 N N . TYR A 1 101 ? 14.867 -1.470 -17.181 1.00 61.94 101 TYR A N 1
ATOM 814 C CA . TYR A 1 101 ? 15.133 -2.876 -17.523 1.00 61.94 101 TYR A CA 1
ATOM 815 C C . TYR A 1 101 ? 14.358 -3.935 -16.717 1.00 61.94 101 TYR A C 1
ATOM 817 O O . TYR A 1 101 ? 14.645 -5.122 -16.859 1.00 61.94 101 TYR A O 1
ATOM 825 N N . THR A 1 102 ? 13.330 -3.562 -15.947 1.00 70.56 102 THR A N 1
ATOM 826 C CA . THR A 1 102 ? 12.451 -4.557 -15.311 1.00 70.56 102 THR A CA 1
ATOM 827 C C . THR A 1 102 ? 11.530 -5.211 -16.345 1.00 70.56 102 THR A C 1
ATOM 829 O O . THR A 1 102 ? 10.769 -4.539 -17.047 1.00 70.56 102 THR A O 1
ATOM 832 N N . HIS A 1 103 ? 11.555 -6.543 -16.420 1.00 72.69 103 HIS A N 1
ATOM 833 C CA . HIS A 1 103 ? 10.677 -7.330 -17.287 1.00 72.69 103 HIS A CA 1
ATOM 834 C C . HIS A 1 103 ? 9.262 -7.442 -16.697 1.00 72.69 103 HIS A C 1
ATOM 836 O O . HIS A 1 103 ? 8.843 -8.497 -16.226 1.00 72.69 103 HIS A O 1
ATOM 842 N N . LEU A 1 104 ? 8.510 -6.335 -16.737 1.00 71.12 104 LEU A N 1
ATOM 843 C CA . LEU A 1 104 ? 7.158 -6.242 -16.169 1.00 71.12 104 LEU A CA 1
ATOM 844 C C . LEU A 1 104 ? 6.223 -7.351 -16.685 1.00 71.12 104 LEU A C 1
ATOM 846 O O . LEU A 1 104 ? 5.454 -7.929 -15.926 1.00 71.12 104 LEU A O 1
ATOM 850 N N . PHE A 1 105 ? 6.336 -7.683 -17.973 1.00 71.62 105 PHE A N 1
ATOM 851 C CA . PHE A 1 105 ? 5.519 -8.709 -18.619 1.00 71.62 105 PHE A CA 1
ATOM 852 C C . PHE A 1 105 ? 5.841 -10.131 -18.156 1.00 71.62 105 PHE A C 1
ATOM 854 O O . PHE A 1 105 ? 4.938 -10.952 -18.075 1.00 71.62 105 PHE A O 1
ATOM 861 N N . GLU A 1 106 ? 7.101 -10.427 -17.838 1.00 74.19 106 GLU A N 1
ATOM 862 C CA . GLU A 1 106 ? 7.498 -11.743 -17.327 1.00 74.19 106 GLU A CA 1
ATOM 863 C C . GLU A 1 106 ? 6.985 -11.935 -15.898 1.00 74.19 106 GLU A C 1
ATOM 865 O O . GLU A 1 106 ? 6.405 -12.967 -15.573 1.00 74.19 106 GLU A O 1
ATOM 870 N N . LYS A 1 107 ? 7.096 -10.890 -15.066 1.00 72.06 107 LYS A N 1
ATOM 871 C CA . LYS A 1 107 ? 6.486 -10.880 -13.731 1.00 72.06 107 LYS A CA 1
ATOM 872 C C . LYS A 1 107 ? 4.967 -11.054 -13.796 1.00 72.06 107 LYS A C 1
ATOM 874 O O . LYS A 1 107 ? 4.433 -11.866 -13.052 1.00 72.06 107 LYS A O 1
ATOM 879 N N . ALA A 1 108 ? 4.288 -10.339 -14.694 1.00 70.88 108 ALA A N 1
ATOM 880 C CA . ALA A 1 108 ? 2.840 -10.453 -14.865 1.00 70.88 108 ALA A CA 1
ATOM 881 C C . ALA A 1 108 ? 2.409 -11.856 -15.335 1.00 70.88 108 ALA A C 1
ATOM 883 O O . ALA A 1 108 ? 1.392 -12.361 -14.877 1.00 70.88 108 ALA A O 1
ATOM 884 N N . GLN A 1 109 ? 3.191 -12.510 -16.203 1.00 75.88 109 GLN A N 1
ATOM 885 C CA . GLN A 1 109 ? 2.924 -13.885 -16.655 1.00 75.88 109 GLN A CA 1
ATOM 886 C C . GLN A 1 109 ? 3.082 -14.934 -15.550 1.00 75.88 109 GLN A C 1
ATOM 888 O O . GLN A 1 109 ? 2.426 -15.970 -15.604 1.00 75.88 109 GLN A O 1
ATOM 893 N N . ASN A 1 110 ? 3.943 -14.676 -14.565 1.00 77.50 110 ASN A N 1
ATOM 894 C CA . ASN A 1 110 ? 4.180 -15.587 -13.446 1.00 77.50 110 ASN A CA 1
ATOM 895 C C . ASN A 1 110 ? 3.137 -15.460 -12.325 1.00 77.50 110 ASN A C 1
ATOM 897 O O . ASN A 1 110 ? 3.207 -16.210 -11.351 1.00 77.50 110 ASN A O 1
ATOM 901 N N . MET A 1 111 ? 2.190 -14.521 -12.420 1.00 71.62 111 MET A N 1
ATOM 902 C CA . MET A 1 111 ? 1.140 -14.398 -11.414 1.00 71.62 111 MET A CA 1
ATOM 903 C C . MET A 1 111 ? 0.120 -15.541 -11.554 1.00 71.62 111 MET A C 1
ATOM 905 O O . MET A 1 111 ? -0.239 -15.915 -12.671 1.00 71.62 111 MET A O 1
ATOM 909 N N . PRO A 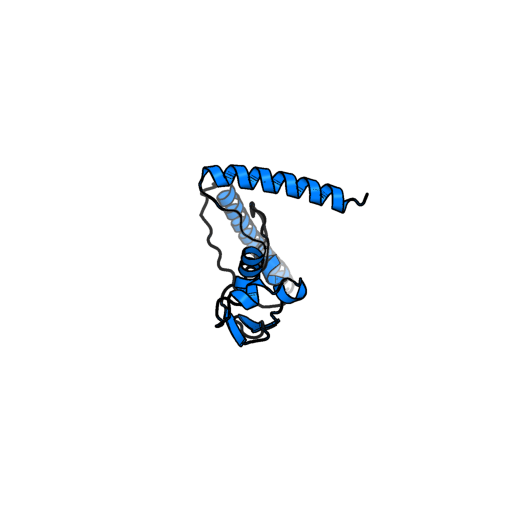1 112 ? -0.381 -16.098 -10.436 1.00 71.00 112 PRO A N 1
ATOM 910 C CA . PRO A 1 112 ? -1.331 -17.214 -10.453 1.00 71.00 112 PRO A CA 1
ATOM 911 C C . PRO A 1 112 ? -2.745 -16.805 -10.899 1.00 71.00 112 PRO A C 1
ATOM 913 O O . PRO A 1 112 ? -3.651 -17.634 -10.922 1.00 71.00 112 PRO A O 1
ATOM 916 N N . PHE A 1 113 ? -2.939 -15.535 -11.250 1.00 66.19 113 PHE A N 1
ATOM 917 C CA . PHE A 1 113 ? -4.187 -14.961 -11.724 1.00 66.19 113 PHE A CA 1
ATOM 918 C C . PHE A 1 113 ? -3.917 -14.039 -12.926 1.00 66.19 113 PHE A C 1
ATOM 920 O O . PHE A 1 113 ? -2.831 -13.469 -13.044 1.00 66.19 113 PHE A O 1
ATOM 927 N N . PRO A 1 114 ? -4.888 -13.887 -13.838 1.00 65.38 114 PRO A N 1
ATOM 928 C CA . PRO A 1 114 ? -4.799 -12.961 -14.963 1.00 65.38 114 PRO A CA 1
ATOM 929 C C . PRO A 1 114 ? -4.732 -11.507 -14.475 1.00 65.38 114 PRO A C 1
ATOM 931 O O . PRO A 1 114 ? -5.501 -11.099 -13.609 1.00 65.38 114 PRO A O 1
ATOM 934 N N . VAL A 1 115 ? -3.813 -10.724 -15.045 1.00 62.81 115 VAL A N 1
ATOM 935 C CA . VAL A 1 115 ? -3.501 -9.358 -14.593 1.00 62.81 115 VAL A CA 1
ATOM 936 C C . VAL A 1 115 ? -3.685 -8.368 -15.740 1.00 62.81 115 VAL A C 1
ATOM 938 O O . VAL A 1 115 ? -3.145 -8.570 -16.829 1.00 62.81 115 VAL A O 1
ATOM 941 N N . GLU A 1 116 ? -4.400 -7.269 -15.495 1.00 67.62 116 GLU A N 1
ATOM 942 C CA . GLU A 1 116 ? -4.472 -6.125 -16.408 1.00 67.62 116 GLU A CA 1
ATOM 943 C C . GLU A 1 116 ? -3.480 -5.039 -15.956 1.00 67.62 116 GLU A C 1
ATOM 945 O O . GLU A 1 116 ? -3.555 -4.536 -14.837 1.00 67.62 116 GLU A O 1
ATOM 950 N N . CYS A 1 117 ? -2.516 -4.670 -16.808 1.00 60.12 117 CYS A N 1
ATOM 951 C CA . CYS A 1 117 ? -1.485 -3.683 -16.466 1.00 60.12 117 CYS A CA 1
ATOM 952 C C . CYS A 1 117 ? -1.726 -2.342 -17.171 1.00 60.12 117 CYS A C 1
ATOM 954 O O . CYS A 1 117 ? -1.640 -2.247 -18.396 1.00 60.12 117 CYS A O 1
ATOM 956 N N . HIS A 1 118 ? -1.935 -1.274 -16.397 1.00 61.38 118 HIS A N 1
ATOM 957 C CA . HIS A 1 118 ? -2.071 0.096 -16.906 1.00 61.38 118 HIS A CA 1
ATOM 958 C C . HIS A 1 118 ? -0.742 0.846 -16.767 1.00 61.38 118 HIS A C 1
ATOM 960 O O . HIS A 1 118 ? -0.426 1.397 -15.715 1.00 61.38 118 HIS A O 1
ATOM 966 N N . VAL A 1 119 ? 0.065 0.873 -17.832 1.00 66.50 119 VAL A N 1
ATOM 967 C CA . VAL A 1 119 ? 1.402 1.494 -17.801 1.00 66.50 119 VAL A CA 1
ATOM 968 C C . VAL A 1 119 ? 1.350 2.941 -18.298 1.00 66.50 119 VAL A C 1
ATOM 970 O O . VAL A 1 119 ? 1.157 3.199 -19.486 1.00 66.50 119 VAL A O 1
ATOM 973 N N . LYS A 1 120 ? 1.601 3.907 -17.406 1.00 62.12 120 LYS A N 1
ATOM 974 C CA . LYS A 1 120 ? 1.784 5.326 -17.761 1.00 62.12 120 LYS A CA 1
ATOM 975 C C . LYS A 1 120 ? 3.264 5.625 -18.024 1.00 62.12 120 LYS A C 1
ATOM 977 O O . LYS A 1 120 ? 3.972 6.118 -17.151 1.00 62.12 120 LYS A O 1
ATOM 982 N N . ALA A 1 121 ? 3.746 5.323 -19.228 1.00 62.84 121 ALA A N 1
ATOM 983 C CA . ALA A 1 121 ? 5.135 5.592 -19.610 1.00 62.84 121 ALA A CA 1
ATOM 984 C C . ALA A 1 121 ? 5.311 7.013 -20.181 1.00 62.84 121 ALA A C 1
ATOM 986 O O . ALA A 1 121 ? 4.635 7.398 -21.135 1.00 62.84 121 ALA A O 1
ATOM 987 N N . LYS A 1 122 ? 6.274 7.783 -19.653 1.00 62.38 122 LYS A N 1
ATOM 988 C CA . LYS A 1 122 ? 6.807 8.970 -20.343 1.00 62.38 122 LYS A CA 1
ATOM 989 C C . LYS A 1 122 ? 7.853 8.512 -21.356 1.00 62.38 122 LYS A C 1
ATOM 991 O O . LYS A 1 122 ? 8.809 7.831 -20.995 1.00 62.38 122 LYS A O 1
ATOM 996 N N . ILE A 1 123 ? 7.701 8.904 -22.620 1.00 62.72 123 ILE A N 1
ATOM 997 C CA . ILE A 1 123 ? 8.717 8.640 -23.645 1.00 62.72 123 ILE A CA 1
ATOM 998 C C . ILE A 1 123 ? 9.917 9.545 -23.355 1.00 62.72 123 ILE A C 1
ATOM 1000 O O . ILE A 1 123 ? 9.977 10.689 -23.802 1.00 62.72 123 ILE A O 1
ATOM 1004 N N . ILE A 1 124 ? 10.885 9.036 -22.595 1.00 59.41 124 ILE A N 1
ATOM 1005 C CA . ILE A 1 124 ? 12.200 9.663 -22.493 1.00 59.41 124 ILE A CA 1
ATOM 1006 C C . ILE A 1 124 ? 12.855 9.482 -23.863 1.00 59.41 124 ILE A C 1
ATOM 1008 O O . ILE A 1 124 ? 13.020 8.357 -24.341 1.00 59.41 124 ILE A O 1
ATOM 1012 N N . ASN A 1 125 ? 13.192 10.587 -24.530 1.00 56.22 125 ASN A N 1
ATOM 1013 C CA . ASN A 1 125 ? 13.793 10.574 -25.862 1.00 56.22 125 ASN A CA 1
ATOM 1014 C C . ASN A 1 125 ? 15.274 10.171 -25.760 1.00 56.22 125 ASN A C 1
ATOM 1016 O O . ASN A 1 125 ? 16.184 10.951 -26.011 1.00 56.22 125 ASN A O 1
ATOM 1020 N N . ASN A 1 126 ? 15.522 8.940 -25.322 1.00 60.16 126 ASN A N 1
ATOM 1021 C CA . ASN A 1 126 ? 16.854 8.405 -25.136 1.00 60.16 126 ASN A CA 1
ATOM 1022 C C . ASN A 1 126 ? 17.266 7.749 -26.463 1.00 60.16 126 ASN A C 1
ATOM 1024 O O . ASN A 1 126 ? 16.930 6.596 -26.745 1.00 60.16 126 ASN A O 1
ATOM 1028 N N . GLU A 1 127 ? 17.953 8.497 -27.332 1.00 63.31 127 GLU A N 1
ATOM 1029 C CA . GLU A 1 127 ? 18.363 8.050 -28.679 1.00 63.31 127 GLU A CA 1
ATOM 1030 C C . GLU A 1 127 ? 19.112 6.705 -28.670 1.00 63.31 127 GLU A C 1
ATOM 1032 O O . GLU A 1 127 ? 19.055 5.924 -29.625 1.00 63.31 127 GLU A O 1
ATOM 1037 N N . LYS A 1 128 ? 19.786 6.397 -27.555 1.00 59.38 128 LYS A N 1
ATOM 1038 C CA . LYS A 1 128 ? 20.478 5.125 -27.318 1.00 59.38 128 LYS A CA 1
ATOM 1039 C C . LYS A 1 128 ? 19.511 3.933 -27.254 1.00 59.38 128 LYS A C 1
ATOM 1041 O O . LYS A 1 128 ? 19.857 2.860 -27.751 1.00 59.38 128 LYS A O 1
ATOM 1046 N N . VAL A 1 129 ? 18.309 4.114 -26.700 1.00 61.75 129 VAL A N 1
ATOM 1047 C CA . VAL A 1 129 ? 17.276 3.069 -26.577 1.00 61.75 129 VAL A CA 1
ATOM 1048 C C . VAL A 1 129 ? 16.611 2.807 -27.928 1.00 61.75 129 VAL A C 1
ATOM 1050 O O . VAL A 1 129 ? 16.503 1.647 -28.325 1.00 61.75 129 VAL A O 1
ATOM 1053 N N . LYS A 1 130 ? 16.296 3.859 -28.703 1.00 65.88 130 LYS A N 1
ATOM 1054 C CA . LYS A 1 130 ? 15.806 3.727 -30.093 1.00 65.88 130 LYS A CA 1
ATOM 1055 C C . LYS A 1 130 ? 16.777 2.913 -30.954 1.00 65.88 130 LYS A C 1
ATOM 1057 O O . LYS A 1 130 ? 16.393 1.902 -31.534 1.00 65.88 130 LYS A O 1
ATOM 1062 N N . LYS A 1 131 ? 18.077 3.237 -30.903 1.00 71.06 131 LYS A N 1
ATOM 1063 C CA . LYS A 1 131 ? 19.124 2.489 -31.627 1.00 71.06 131 LYS A CA 1
ATOM 1064 C C . LYS A 1 131 ? 19.255 1.023 -31.195 1.00 71.06 131 LYS A C 1
ATOM 1066 O O . LYS A 1 131 ? 19.723 0.209 -31.993 1.00 71.06 131 LYS A O 1
ATOM 1071 N N . LYS A 1 132 ? 18.934 0.666 -29.944 1.00 70.56 132 LYS A N 1
ATOM 1072 C CA . LYS A 1 132 ? 18.921 -0.738 -29.483 1.00 70.56 132 LYS A CA 1
ATOM 1073 C C . LYS A 1 132 ? 17.675 -1.472 -29.997 1.00 70.56 132 LYS A C 1
ATOM 1075 O O . LYS A 1 132 ? 17.811 -2.578 -30.514 1.00 70.56 132 LYS A O 1
ATOM 1080 N N . PHE A 1 133 ? 16.506 -0.833 -29.942 1.00 69.56 133 PHE A N 1
ATOM 1081 C CA . PHE A 1 133 ? 15.249 -1.374 -30.472 1.00 69.56 133 PHE A CA 1
ATOM 1082 C C . PHE A 1 133 ? 15.295 -1.598 -31.989 1.00 69.56 133 PHE A C 1
ATOM 1084 O O . PHE A 1 133 ? 14.933 -2.674 -32.468 1.00 69.56 133 PHE A O 1
ATOM 1091 N N . ASP A 1 134 ? 15.819 -0.633 -32.747 1.00 73.38 134 ASP A N 1
ATOM 1092 C CA . ASP A 1 134 ? 15.959 -0.750 -34.201 1.00 73.38 134 ASP A CA 1
ATOM 1093 C C . ASP A 1 134 ? 16.907 -1.893 -34.583 1.00 73.38 134 ASP A C 1
ATOM 1095 O O . ASP A 1 134 ? 16.613 -2.684 -35.484 1.00 73.38 134 ASP A O 1
ATOM 1099 N N . ARG A 1 135 ? 18.007 -2.058 -33.836 1.00 70.19 135 ARG A N 1
ATOM 1100 C CA . ARG A 1 135 ? 18.927 -3.193 -34.004 1.00 70.19 135 ARG A CA 1
ATOM 1101 C C . ARG A 1 135 ? 18.253 -4.530 -33.699 1.00 70.19 135 ARG A C 1
ATOM 1103 O O . ARG A 1 135 ? 18.397 -5.463 -34.487 1.00 70.19 135 ARG A O 1
ATOM 1110 N N . ALA A 1 136 ? 17.476 -4.625 -32.620 1.00 70.81 136 ALA A N 1
ATOM 1111 C CA . ALA A 1 136 ? 16.729 -5.839 -32.284 1.00 70.81 136 ALA A CA 1
ATOM 1112 C C . ALA A 1 136 ? 15.696 -6.200 -33.371 1.00 70.81 136 ALA A C 1
ATOM 1114 O O . ALA A 1 136 ? 15.600 -7.360 -33.778 1.00 70.81 136 ALA A O 1
ATOM 1115 N N . LYS A 1 137 ? 14.992 -5.203 -33.927 1.00 77.12 137 LYS A N 1
ATOM 1116 C CA . LYS A 1 137 ? 14.021 -5.382 -35.020 1.00 77.12 137 LYS A CA 1
ATOM 1117 C C . LYS A 1 137 ? 14.682 -5.871 -36.312 1.00 77.12 137 LYS A C 1
ATOM 1119 O O . LYS A 1 137 ? 14.159 -6.770 -36.978 1.00 77.12 137 LYS A O 1
ATOM 1124 N N . ILE A 1 138 ? 15.847 -5.319 -36.658 1.00 77.56 138 ILE A N 1
ATOM 1125 C CA . ILE A 1 138 ? 16.641 -5.768 -37.811 1.00 77.56 138 ILE A CA 1
ATOM 1126 C C . ILE A 1 138 ? 17.116 -7.211 -37.597 1.00 77.56 138 ILE A C 1
ATOM 1128 O O . ILE A 1 138 ? 16.946 -8.039 -38.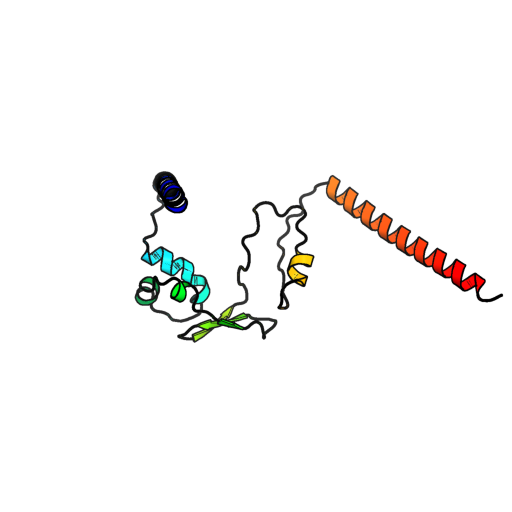495 1.00 77.56 138 ILE A O 1
ATOM 1132 N N . ASN A 1 139 ? 17.620 -7.539 -36.404 1.00 72.31 139 ASN A N 1
ATOM 1133 C CA . ASN A 1 139 ? 18.105 -8.878 -36.061 1.00 72.31 139 ASN A CA 1
ATOM 1134 C C . ASN A 1 139 ? 16.996 -9.940 -36.083 1.00 72.31 139 ASN A C 1
ATOM 1136 O O . ASN A 1 139 ? 17.203 -11.044 -36.591 1.00 72.31 139 ASN A O 1
ATOM 1140 N N . HIS A 1 140 ? 15.790 -9.613 -35.614 1.00 70.69 140 HIS A N 1
ATOM 1141 C CA . HIS A 1 140 ? 14.639 -10.510 -35.734 1.00 70.69 140 HIS A CA 1
ATOM 1142 C C . HIS A 1 140 ? 14.265 -10.753 -37.200 1.00 70.69 140 HIS A C 1
ATOM 1144 O O . HIS A 1 140 ? 14.080 -11.898 -37.614 1.00 70.69 140 HIS A O 1
ATOM 1150 N N . LYS A 1 141 ? 14.226 -9.701 -38.028 1.00 79.19 141 LYS A N 1
ATOM 1151 C CA . LYS A 1 141 ? 13.881 -9.824 -39.454 1.00 79.19 141 LYS A CA 1
ATOM 1152 C C . LYS A 1 141 ? 14.920 -10.635 -40.233 1.00 79.19 141 LYS A C 1
ATOM 1154 O O . LYS A 1 141 ? 14.549 -11.427 -41.103 1.00 79.19 141 LYS A O 1
ATOM 1159 N N . THR A 1 142 ? 16.210 -10.461 -39.947 1.00 74.56 142 THR A N 1
ATOM 1160 C CA . THR A 1 142 ? 17.281 -11.244 -40.583 1.00 74.56 142 THR A CA 1
ATOM 1161 C C . THR A 1 142 ? 17.254 -12.698 -40.125 1.00 74.56 142 THR A C 1
ATOM 1163 O O . THR A 1 142 ? 17.387 -13.587 -40.965 1.00 74.56 142 THR A O 1
ATOM 1166 N N . THR A 1 143 ? 16.984 -12.964 -38.846 1.00 71.69 143 THR A N 1
ATOM 1167 C CA . THR A 1 143 ? 16.846 -14.325 -38.305 1.00 71.69 143 THR A CA 1
ATOM 1168 C C . THR A 1 143 ? 15.658 -15.063 -38.924 1.00 71.69 143 THR A C 1
ATOM 1170 O O . THR A 1 143 ? 15.820 -16.192 -39.389 1.00 71.69 143 THR A O 1
ATOM 1173 N N . SER A 1 144 ? 14.496 -14.413 -39.050 1.00 69.44 144 SER A N 1
ATOM 1174 C CA . SER A 1 144 ? 13.324 -14.990 -39.725 1.00 69.44 144 SER A CA 1
ATOM 1175 C C . SER A 1 144 ? 13.591 -15.278 -41.205 1.00 69.44 144 SER A C 1
ATOM 1177 O O . SER A 1 144 ? 13.234 -16.343 -41.706 1.00 69.44 144 SER A O 1
ATOM 1179 N N . LYS A 1 145 ? 14.297 -14.380 -41.909 1.00 74.50 145 LYS A N 1
ATOM 1180 C CA . LYS A 1 145 ? 14.716 -14.610 -43.303 1.00 74.50 145 LYS A CA 1
ATOM 1181 C C . LYS A 1 145 ? 15.728 -15.752 -43.434 1.00 74.50 145 LYS A C 1
ATOM 1183 O O . LYS A 1 145 ? 15.631 -16.524 -44.386 1.00 74.50 145 LYS A O 1
ATOM 1188 N N . ARG A 1 146 ? 16.683 -15.878 -42.503 1.00 64.12 146 ARG A N 1
ATOM 1189 C CA . ARG A 1 146 ? 17.667 -16.978 -42.475 1.00 64.12 146 ARG A CA 1
ATOM 1190 C C . ARG A 1 146 ? 16.982 -18.318 -42.228 1.00 64.12 146 ARG A C 1
ATOM 1192 O O . ARG A 1 146 ? 17.230 -19.243 -42.994 1.00 64.12 146 ARG A O 1
ATOM 1199 N N . LYS A 1 147 ? 16.057 -18.398 -41.263 1.00 68.12 147 LYS A N 1
ATOM 1200 C CA . LYS A 1 147 ? 15.220 -19.589 -41.047 1.00 68.12 147 LYS A CA 1
ATOM 1201 C C . LYS A 1 147 ? 14.414 -19.927 -42.308 1.00 68.12 147 LYS A C 1
ATOM 1203 O O . LYS A 1 147 ? 14.540 -21.030 -42.818 1.00 68.12 147 LYS A O 1
ATOM 1208 N N . ALA A 1 148 ? 13.704 -18.973 -42.909 1.00 70.19 148 ALA A N 1
ATOM 1209 C CA . ALA A 1 148 ? 12.934 -19.221 -44.135 1.00 70.19 148 ALA A CA 1
ATOM 1210 C C . ALA A 1 148 ? 13.788 -19.631 -45.356 1.00 70.19 148 ALA A C 1
ATOM 1212 O O . ALA A 1 148 ? 13.288 -20.277 -46.279 1.00 70.19 148 ALA A O 1
ATOM 1213 N N . ARG A 1 149 ? 15.065 -19.231 -45.407 1.00 68.94 149 ARG A N 1
ATOM 1214 C CA . ARG A 1 149 ? 16.009 -19.647 -46.456 1.00 68.94 149 ARG A CA 1
ATOM 1215 C C . ARG A 1 149 ? 16.552 -21.052 -46.190 1.00 68.94 149 ARG A C 1
ATOM 1217 O O . ARG A 1 149 ? 16.592 -21.851 -47.116 1.00 68.94 149 ARG A O 1
ATOM 1224 N N . TYR A 1 150 ? 16.895 -21.359 -44.939 1.00 67.62 150 TYR A N 1
ATOM 1225 C CA . TYR A 1 150 ? 17.337 -22.687 -44.511 1.00 67.62 150 TYR A CA 1
ATOM 1226 C C . TYR A 1 150 ? 16.249 -23.745 -44.732 1.00 67.62 150 TYR A C 1
ATOM 1228 O O . TYR A 1 150 ? 16.501 -24.756 -45.375 1.00 67.62 150 TYR A O 1
ATOM 1236 N N . TRP A 1 151 ? 15.009 -23.460 -44.324 1.00 62.16 151 TRP A N 1
ATOM 1237 C CA . TRP A 1 151 ? 13.868 -24.353 -44.551 1.00 62.16 151 TRP A CA 1
ATOM 1238 C C . TRP A 1 151 ? 13.633 -24.632 -46.043 1.00 62.16 151 TRP A C 1
ATOM 1240 O O . TRP A 1 151 ? 13.444 -25.781 -46.425 1.00 62.16 151 TRP A O 1
ATOM 1250 N N . ARG A 1 152 ? 13.749 -23.623 -46.918 1.00 65.12 152 ARG A N 1
ATOM 1251 C CA . ARG A 1 152 ? 13.672 -23.830 -48.378 1.00 65.12 152 ARG A CA 1
ATOM 1252 C C . ARG A 1 152 ? 14.807 -24.693 -48.930 1.00 65.12 152 ARG A C 1
ATOM 1254 O O . ARG A 1 152 ? 14.583 -25.473 -49.848 1.00 65.12 152 ARG A O 1
ATOM 1261 N N . GLN A 1 153 ? 16.011 -24.563 -48.380 1.00 66.38 153 GLN A N 1
ATOM 1262 C CA . GLN A 1 153 ? 17.189 -25.300 -48.834 1.00 66.38 153 GLN A CA 1
ATOM 1263 C C . GLN A 1 153 ? 17.178 -26.766 -48.369 1.00 66.38 153 GLN A C 1
ATOM 1265 O O . GLN A 1 153 ? 17.611 -27.643 -49.112 1.00 66.38 153 GLN A O 1
ATOM 1270 N N . CYS A 1 154 ? 16.638 -27.035 -47.177 1.00 59.81 154 CYS A N 1
ATOM 1271 C CA . CYS A 1 154 ? 16.450 -28.385 -46.648 1.00 59.81 154 CYS A CA 1
ATOM 1272 C C . CYS A 1 154 ? 15.288 -29.120 -47.334 1.00 59.81 154 CYS A C 1
ATOM 1274 O O . CYS A 1 154 ? 15.471 -30.251 -47.770 1.00 59.81 154 CYS A O 1
ATOM 1276 N N . PHE A 1 155 ? 14.126 -28.478 -47.516 1.00 56.56 155 PHE A N 1
ATOM 1277 C CA . PHE A 1 155 ? 12.983 -29.111 -48.193 1.00 56.56 155 PHE A CA 1
ATOM 1278 C C . PHE A 1 155 ? 13.192 -29.270 -49.703 1.00 56.56 155 PHE A C 1
ATOM 1280 O O . PHE A 1 155 ? 12.779 -30.275 -50.268 1.00 56.56 155 PHE A O 1
ATOM 1287 N N . GLY A 1 156 ? 13.909 -28.348 -50.356 1.00 57.56 156 GLY A N 1
ATOM 1288 C CA . GLY A 1 156 ? 14.267 -28.479 -51.773 1.00 57.56 156 GLY A CA 1
ATOM 1289 C C . GLY A 1 156 ? 15.268 -29.604 -52.081 1.00 57.56 156 GLY A C 1
ATOM 1290 O O . GLY A 1 156 ? 15.420 -29.967 -53.244 1.00 57.56 156 GLY A O 1
ATOM 1291 N N . ARG A 1 157 ? 15.946 -30.164 -51.067 1.00 51.88 157 ARG A N 1
ATOM 1292 C CA . ARG A 1 157 ? 16.837 -31.332 -51.205 1.00 51.88 157 ARG A CA 1
ATOM 1293 C C . ARG A 1 157 ? 16.146 -32.679 -50.967 1.00 51.88 157 ARG A C 1
ATOM 1295 O O . ARG A 1 157 ? 16.730 -33.684 -51.337 1.00 51.88 157 ARG A O 1
ATOM 1302 N N . CYS A 1 158 ? 14.934 -32.709 -50.407 1.00 52.03 158 CYS A N 1
ATOM 1303 C CA . CYS A 1 158 ? 14.170 -33.949 -50.193 1.00 52.03 158 CYS A CA 1
ATOM 1304 C C . CYS A 1 158 ? 13.254 -34.336 -51.370 1.00 52.03 158 CYS A C 1
ATOM 1306 O O . CYS A 1 158 ? 12.544 -35.331 -51.274 1.00 52.03 158 CYS A O 1
ATOM 1308 N N . SER A 1 159 ? 13.229 -33.563 -52.461 1.00 51.31 159 SER A N 1
ATOM 1309 C CA . SER A 1 159 ? 12.358 -33.810 -53.627 1.00 51.31 159 SER A CA 1
ATOM 1310 C C . SER A 1 159 ? 13.127 -34.162 -54.910 1.00 51.31 159 SER A C 1
ATOM 1312 O O . SER A 1 159 ? 12.630 -33.904 -56.006 1.00 51.31 159 SER A O 1
ATOM 1314 N N . ARG A 1 160 ? 14.340 -34.712 -54.793 1.00 43.03 160 ARG A N 1
ATOM 1315 C CA . ARG A 1 160 ? 15.089 -35.318 -55.904 1.00 43.03 160 ARG A C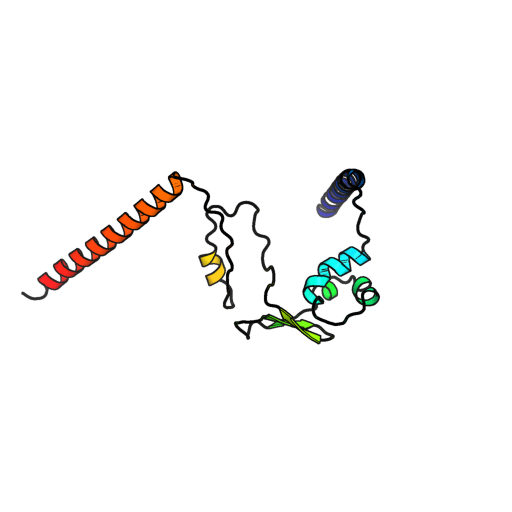A 1
ATOM 1316 C C . ARG A 1 160 ? 15.555 -36.710 -55.531 1.00 43.03 160 ARG A C 1
ATOM 1318 O O . ARG A 1 160 ? 15.961 -36.867 -54.360 1.00 43.03 160 ARG A O 1
#

Sequence (160 aa):
MNLDDKILDKYKTFERDLADSFLGIGGERLTENELAYIIRKPFISNATHDVQEESSRRAITDIYNAVIDPTRLSVLEVENDNEKFYTTTVVVDDFPLDMEYTHLFEKAQNMPFPVECHVKAKIINNEKVKKKFDRAKINHKTTSKRKARYWRQCFGRCSR

Radius of gyration: 26.53 Å; chains: 1; bounding box: 41×58×79 Å

Organism: Staphylococcus aureus (NCBI:txid1280)